Protein AF-A0A845X999-F1 (afdb_monomer_lite)

Structure (mmCIF, N/CA/C/O b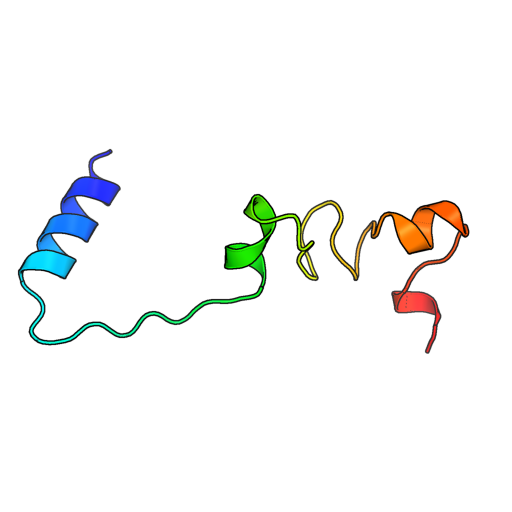ackbone):
data_AF-A0A845X999-F1
#
_entry.id   AF-A0A845X999-F1
#
loop_
_atom_site.group_PDB
_atom_site.id
_atom_site.type_symbol
_atom_site.label_atom_id
_atom_site.label_alt_id
_atom_site.label_comp_id
_atom_site.label_asym_id
_atom_site.label_entity_id
_atom_site.label_seq_id
_atom_site.pdbx_PDB_ins_code
_atom_site.Cartn_x
_atom_site.Cartn_y
_atom_site.Cartn_z
_atom_site.occupancy
_atom_site.B_iso_or_equiv
_atom_site.auth_seq_id
_atom_site.auth_comp_id
_atom_site.auth_asym_id
_atom_site.auth_atom_id
_atom_site.pdbx_PDB_model_num
ATOM 1 N N . MET A 1 1 ? 7.665 9.449 13.723 1.00 77.62 1 MET A N 1
ATOM 2 C CA . MET A 1 1 ? 7.333 8.642 14.938 1.00 77.62 1 MET A CA 1
ATOM 3 C C . MET A 1 1 ? 6.034 9.101 15.591 1.00 77.62 1 MET A C 1
ATOM 5 O O . MET A 1 1 ? 5.315 8.261 16.123 1.00 77.62 1 MET A O 1
ATOM 9 N N . LEU A 1 2 ? 5.719 10.402 15.557 1.00 91.50 2 LEU A N 1
ATOM 10 C CA . LEU A 1 2 ? 4.420 10.915 15.999 1.00 91.50 2 LEU A CA 1
ATOM 11 C C . LEU A 1 2 ? 3.276 10.353 15.135 1.00 91.50 2 LEU A C 1
ATOM 13 O O . LEU A 1 2 ? 2.238 9.980 15.671 1.00 91.50 2 LEU A O 1
ATOM 17 N N . GLU A 1 3 ? 3.506 10.194 13.828 1.00 97.06 3 GLU A N 1
ATOM 18 C CA . GLU A 1 3 ? 2.525 9.665 12.872 1.00 97.06 3 GLU A CA 1
ATOM 19 C C . GLU A 1 3 ? 2.155 8.209 13.175 1.00 97.06 3 GLU A C 1
ATOM 21 O O . GLU A 1 3 ? 0.981 7.858 13.196 1.00 97.06 3 GLU A O 1
ATOM 26 N N . ILE A 1 4 ? 3.151 7.371 13.486 1.00 97.50 4 ILE A N 1
ATOM 27 C CA . ILE A 1 4 ? 2.937 5.958 13.842 1.00 97.50 4 ILE A CA 1
ATOM 28 C C . ILE A 1 4 ? 2.116 5.852 15.130 1.00 97.50 4 ILE A C 1
ATOM 30 O O . ILE A 1 4 ? 1.185 5.055 15.203 1.00 97.50 4 ILE A O 1
ATOM 34 N N . LYS A 1 5 ? 2.419 6.682 16.139 1.00 98.12 5 LYS A N 1
ATOM 35 C CA . LYS A 1 5 ? 1.647 6.720 17.392 1.00 98.12 5 LYS A CA 1
ATOM 36 C C . LYS A 1 5 ? 0.203 7.166 17.155 1.00 98.12 5 LYS A C 1
ATOM 38 O O . LYS A 1 5 ? -0.711 6.578 17.723 1.00 98.12 5 LYS A O 1
ATOM 43 N N . ALA A 1 6 ? -0.009 8.169 16.304 1.00 98.06 6 ALA A N 1
ATOM 44 C CA . ALA A 1 6 ? -1.347 8.624 15.940 1.00 98.06 6 ALA A CA 1
ATOM 45 C C . ALA A 1 6 ? -2.142 7.527 15.210 1.00 98.06 6 ALA A C 1
ATOM 47 O O . ALA A 1 6 ? -3.283 7.257 15.579 1.00 98.06 6 ALA A O 1
ATOM 48 N N . ALA A 1 7 ? -1.525 6.844 14.242 1.00 97.50 7 ALA A N 1
ATOM 49 C CA . ALA A 1 7 ? -2.144 5.725 13.533 1.00 97.50 7 ALA A CA 1
ATOM 50 C C . ALA A 1 7 ? -2.497 4.565 14.480 1.00 97.50 7 ALA A C 1
ATOM 52 O O . ALA A 1 7 ? -3.606 4.043 14.417 1.00 97.50 7 ALA A O 1
ATOM 53 N N . ALA A 1 8 ? -1.597 4.202 15.401 1.00 98.12 8 ALA A N 1
ATOM 54 C CA . ALA A 1 8 ? -1.845 3.152 16.389 1.00 98.12 8 ALA A CA 1
ATOM 55 C C . ALA A 1 8 ? -3.038 3.478 17.305 1.00 98.12 8 ALA A C 1
ATOM 57 O O . ALA A 1 8 ? -3.867 2.608 17.562 1.00 98.12 8 ALA A O 1
ATOM 58 N N . ASN A 1 9 ? -3.161 4.733 17.749 1.00 98.31 9 ASN A N 1
ATOM 59 C CA . ASN A 1 9 ? -4.296 5.169 18.564 1.00 98.31 9 ASN A CA 1
ATOM 60 C C . ASN A 1 9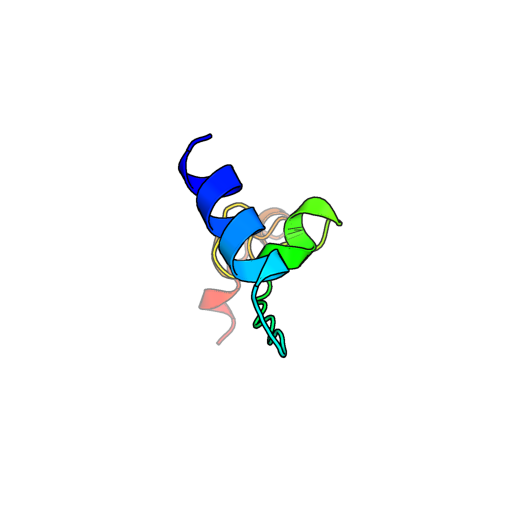 ? -5.621 5.092 17.793 1.00 98.31 9 ASN A C 1
ATOM 62 O O . ASN A 1 9 ? -6.621 4.649 18.351 1.00 98.31 9 ASN A O 1
ATOM 66 N N . LEU A 1 10 ? -5.630 5.491 16.516 1.00 97.88 10 LEU A N 1
ATOM 67 C CA . LEU A 1 10 ? -6.818 5.384 15.664 1.00 97.88 10 LEU A CA 1
ATOM 68 C C . LEU A 1 10 ? -7.231 3.921 15.475 1.00 97.88 10 LEU A C 1
ATOM 70 O O . LEU A 1 10 ? -8.396 3.592 15.672 1.00 97.88 10 LEU A O 1
ATOM 74 N N . ILE A 1 11 ? -6.271 3.039 15.179 1.00 98.00 11 ILE A N 1
ATOM 75 C CA . ILE A 1 11 ? -6.491 1.590 15.061 1.00 98.00 11 ILE A CA 1
ATOM 76 C C . ILE A 1 11 ? -7.107 1.026 16.348 1.00 98.00 11 ILE A C 1
ATOM 78 O O . ILE A 1 11 ? -8.100 0.309 16.281 1.00 98.00 11 ILE A O 1
ATOM 82 N N . ALA A 1 12 ? -6.560 1.377 17.515 1.00 98.25 12 ALA A N 1
ATOM 83 C CA . ALA A 1 12 ? -7.033 0.872 18.804 1.00 98.25 12 ALA A CA 1
ATOM 84 C C . ALA A 1 12 ? -8.458 1.332 19.161 1.00 98.25 12 ALA A C 1
ATOM 86 O O . ALA A 1 12 ? -9.163 0.625 19.875 1.00 98.25 12 ALA A O 1
ATOM 87 N N . ALA A 1 13 ? -8.874 2.506 18.681 1.00 98.44 13 ALA A N 1
ATOM 88 C CA . ALA A 1 13 ? -10.199 3.071 18.931 1.00 98.44 13 ALA A CA 1
ATOM 89 C C . ALA A 1 13 ? -11.251 2.687 17.871 1.00 98.44 13 ALA A C 1
ATOM 91 O O . ALA A 1 13 ? -12.390 3.136 17.963 1.00 98.44 13 ALA A O 1
ATOM 92 N N . SER A 1 14 ? -10.878 1.914 16.847 1.00 98.44 14 SER A N 1
ATOM 93 C CA . SER A 1 14 ? -11.757 1.577 15.723 1.00 98.44 14 SER A CA 1
ATOM 94 C C . SER A 1 14 ? -12.663 0.387 16.041 1.00 98.44 14 SER A C 1
ATOM 96 O O . SER A 1 14 ? -12.173 -0.659 16.459 1.00 98.44 14 SER A O 1
ATOM 98 N N . ASP A 1 15 ? -13.957 0.487 15.727 1.00 98.62 15 ASP A N 1
ATOM 99 C CA . ASP A 1 15 ? -14.879 -0.662 15.795 1.00 98.62 15 ASP A CA 1
ATOM 100 C C . ASP A 1 15 ? -14.621 -1.694 14.682 1.00 98.62 15 ASP A C 1
ATOM 102 O O . ASP A 1 15 ? -14.878 -2.887 14.839 1.00 98.62 15 A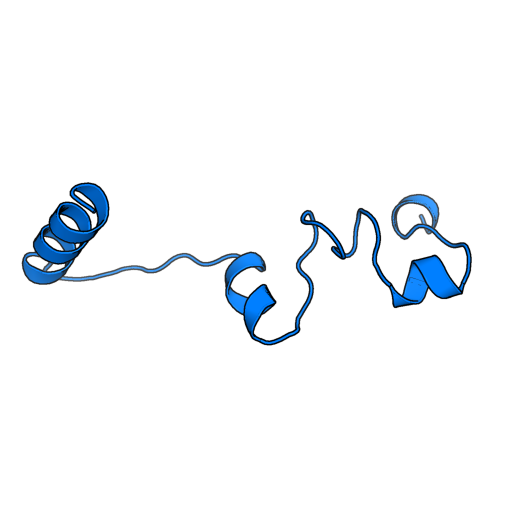SP A O 1
ATOM 106 N N . ALA A 1 16 ? -14.115 -1.238 13.534 1.00 98.19 16 ALA A N 1
ATOM 107 C CA . ALA A 1 16 ? -13.767 -2.073 12.392 1.00 98.19 16 ALA A CA 1
ATOM 108 C C . ALA A 1 16 ? -12.633 -1.438 11.579 1.00 98.19 16 ALA A C 1
ATOM 110 O O . ALA A 1 16 ? -12.475 -0.218 11.554 1.00 98.19 16 ALA A O 1
ATOM 111 N N . ILE A 1 17 ? -11.862 -2.274 10.878 1.00 97.81 17 ILE A N 1
ATOM 112 C CA . ILE A 1 17 ? -10.724 -1.846 10.058 1.00 97.81 17 ILE A CA 1
ATOM 113 C C . ILE A 1 17 ? -10.864 -2.434 8.655 1.00 97.81 17 ILE A C 1
ATOM 115 O O . ILE A 1 17 ? -11.040 -3.640 8.493 1.00 97.81 17 ILE A O 1
ATOM 119 N N . LEU A 1 18 ? -10.727 -1.581 7.639 1.00 97.69 18 LEU A N 1
ATOM 120 C CA . LEU A 1 18 ? -10.575 -1.981 6.243 1.00 97.69 18 LEU A CA 1
ATOM 121 C C . LEU A 1 18 ? -9.164 -1.623 5.778 1.00 97.69 18 LEU A C 1
ATOM 123 O O . LEU A 1 18 ? -8.786 -0.453 5.784 1.00 97.69 18 LEU A O 1
ATOM 127 N N . ILE A 1 19 ? -8.404 -2.624 5.340 1.00 96.06 19 ILE A N 1
ATOM 128 C CA . ILE A 1 19 ? -7.073 -2.425 4.763 1.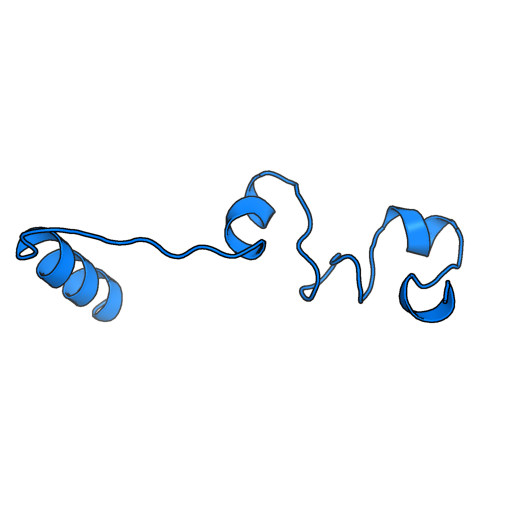00 96.06 19 ILE A CA 1
ATOM 129 C C . ILE A 1 19 ? -7.183 -2.611 3.254 1.00 96.06 19 ILE A C 1
ATOM 131 O O . ILE A 1 19 ? -7.360 -3.724 2.764 1.00 96.06 19 ILE A O 1
ATOM 135 N N . ALA A 1 20 ? -7.071 -1.510 2.516 1.00 97.00 20 ALA A N 1
ATOM 136 C CA . ALA A 1 20 ? -6.874 -1.551 1.076 1.00 97.00 20 ALA A CA 1
ATOM 137 C C . ALA A 1 20 ? -5.371 -1.606 0.788 1.00 97.00 20 ALA A C 1
ATOM 139 O O . ALA A 1 20 ? -4.612 -0.770 1.278 1.00 97.00 20 ALA A O 1
ATOM 140 N N . ALA A 1 21 ? -4.947 -2.577 -0.014 1.00 94.56 21 ALA A N 1
ATOM 141 C CA . ALA A 1 21 ? -3.548 -2.756 -0.366 1.00 94.56 21 ALA A CA 1
ATOM 142 C C . ALA A 1 21 ? -3.356 -2.846 -1.878 1.00 94.56 21 ALA A C 1
ATOM 144 O O . ALA A 1 21 ? -4.187 -3.397 -2.597 1.00 94.56 21 ALA A O 1
ATOM 145 N N . GLY A 1 22 ? -2.235 -2.304 -2.348 1.00 93.94 22 GLY A N 1
ATOM 146 C CA . GLY A 1 22 ? -1.775 -2.441 -3.727 1.00 93.94 22 GLY A CA 1
ATOM 147 C C . GLY A 1 22 ? -0.560 -3.363 -3.832 1.00 93.94 22 GLY A C 1
ATOM 148 O O . GLY A 1 22 ? -0.051 -3.855 -2.828 1.00 93.94 22 GLY A O 1
ATOM 149 N N . ALA A 1 23 ? -0.047 -3.532 -5.055 1.00 93.25 23 ALA A N 1
ATOM 150 C CA . ALA A 1 23 ? 1.114 -4.385 -5.342 1.00 93.25 23 ALA A CA 1
ATOM 151 C C . ALA A 1 23 ? 2.366 -4.034 -4.513 1.00 93.25 23 ALA A C 1
ATOM 153 O O . ALA A 1 23 ? 3.151 -4.918 -4.190 1.00 93.25 23 ALA A O 1
ATOM 154 N N . GLY A 1 24 ? 2.508 -2.766 -4.106 1.00 92.38 24 GLY A N 1
ATOM 155 C CA . GLY A 1 24 ? 3.609 -2.308 -3.254 1.00 92.38 24 GLY A CA 1
ATOM 156 C C . GLY A 1 24 ? 3.721 -3.045 -1.914 1.00 92.38 24 GLY A C 1
ATOM 157 O O . GLY A 1 24 ? 4.815 -3.141 -1.372 1.00 92.38 24 GLY A O 1
ATOM 158 N N . MET A 1 25 ? 2.625 -3.619 -1.400 1.00 94.19 25 MET A N 1
ATOM 159 C CA . MET A 1 25 ? 2.639 -4.371 -0.139 1.00 94.19 25 MET A CA 1
ATOM 160 C C . MET A 1 25 ? 3.405 -5.704 -0.231 1.00 94.19 25 MET A C 1
ATOM 162 O O . MET A 1 25 ? 3.717 -6.275 0.803 1.00 94.19 25 MET A O 1
ATOM 166 N N . GLY A 1 26 ? 3.694 -6.207 -1.439 1.00 91.38 26 GLY A N 1
ATOM 167 C CA . GLY A 1 26 ? 4.421 -7.467 -1.653 1.00 91.38 26 GLY A CA 1
ATOM 168 C C . GLY A 1 26 ? 5.886 -7.309 -2.076 1.00 91.38 26 GLY A C 1
ATOM 169 O O . GLY A 1 26 ? 6.550 -8.314 -2.333 1.00 91.38 26 GLY A O 1
ATOM 170 N N . VAL A 1 27 ? 6.397 -6.077 -2.174 1.00 91.12 27 VAL A N 1
ATOM 171 C CA . VAL A 1 27 ? 7.757 -5.804 -2.681 1.00 91.12 27 VAL A CA 1
ATOM 172 C C . VAL A 1 27 ? 8.830 -6.400 -1.775 1.00 91.12 27 VAL A C 1
ATOM 174 O O . VAL A 1 27 ? 9.796 -6.992 -2.255 1.00 91.12 27 VAL A O 1
ATOM 177 N N . ASP A 1 28 ? 8.637 -6.308 -0.463 1.00 89.75 28 ASP A N 1
ATOM 178 C CA . ASP A 1 28 ? 9.521 -6.903 0.546 1.00 89.75 28 ASP A CA 1
ATOM 179 C C . ASP A 1 28 ? 9.490 -8.442 0.556 1.00 89.75 28 ASP A C 1
ATOM 181 O O . ASP A 1 28 ? 10.432 -9.081 1.021 1.00 89.75 28 ASP A O 1
ATOM 185 N N . SER A 1 29 ? 8.454 -9.039 -0.035 1.00 90.62 29 SER A N 1
ATOM 186 C CA . SER A 1 29 ? 8.318 -10.482 -0.257 1.00 90.62 29 SER A CA 1
ATOM 187 C C . SER A 1 29 ? 8.993 -10.948 -1.556 1.00 90.62 29 SER A C 1
ATOM 189 O O . SER A 1 29 ? 8.898 -12.119 -1.924 1.00 90.62 29 SER A O 1
ATOM 191 N N . GLY A 1 30 ? 9.678 -10.044 -2.266 1.00 86.19 30 GLY A N 1
ATOM 192 C CA . GLY A 1 30 ? 10.392 -10.333 -3.509 1.00 86.19 30 GLY A CA 1
ATOM 193 C C . GLY A 1 30 ? 9.515 -10.319 -4.762 1.00 86.19 30 GLY A C 1
ATOM 194 O O . GLY A 1 30 ? 10.015 -10.642 -5.841 1.00 86.19 30 GLY A O 1
ATOM 195 N N . LEU A 1 31 ? 8.235 -9.938 -4.652 1.00 85.44 31 LEU A N 1
ATOM 196 C CA . LEU A 1 31 ? 7.369 -9.708 -5.806 1.00 85.44 31 LEU A CA 1
ATOM 197 C C . LEU A 1 31 ? 7.506 -8.240 -6.244 1.00 85.44 31 LEU A C 1
ATOM 199 O O . LEU A 1 31 ? 7.026 -7.359 -5.532 1.00 85.44 31 LEU A O 1
ATOM 203 N N . PRO A 1 32 ? 8.135 -7.942 -7.393 1.00 87.81 32 PRO A N 1
ATOM 204 C CA . PRO A 1 32 ? 8.214 -6.570 -7.870 1.00 87.81 32 PRO A CA 1
ATOM 205 C C . PRO A 1 32 ? 6.816 -6.022 -8.148 1.00 87.81 32 PRO A C 1
ATOM 207 O O . PRO A 1 32 ? 5.921 -6.736 -8.609 1.00 87.81 32 PRO A O 1
ATOM 210 N N . ASP A 1 33 ? 6.633 -4.739 -7.854 1.00 93.62 33 ASP A N 1
ATOM 211 C CA . ASP A 1 33 ? 5.395 -4.047 -8.167 1.00 93.62 33 ASP A CA 1
ATOM 212 C C . ASP A 1 33 ? 5.327 -3.695 -9.667 1.00 93.62 33 ASP A C 1
ATOM 214 O O . ASP A 1 33 ? 6.075 -4.196 -10.509 1.00 93.62 33 ASP A O 1
ATOM 218 N N . PHE A 1 34 ? 4.392 -2.822 -10.030 1.00 93.19 34 PHE A N 1
ATOM 219 C CA . PHE A 1 34 ? 4.243 -2.384 -11.413 1.00 93.19 34 PHE A CA 1
ATOM 220 C C . PHE A 1 34 ? 5.027 -1.111 -11.741 1.00 93.19 34 PHE A C 1
ATOM 222 O O . PHE A 1 34 ? 5.420 -0.933 -12.889 1.00 93.19 34 PHE A O 1
ATOM 229 N N . ARG A 1 35 ? 5.189 -0.198 -10.774 1.00 91.62 35 ARG A N 1
ATOM 230 C CA . ARG A 1 35 ? 5.532 1.218 -11.026 1.00 91.62 35 ARG A CA 1
ATOM 231 C C . ARG A 1 35 ? 6.719 1.735 -10.216 1.00 91.62 35 ARG A C 1
ATOM 233 O O . ARG A 1 35 ? 7.127 2.873 -10.435 1.00 91.62 35 ARG A O 1
ATOM 240 N N . GLY A 1 36 ? 7.223 0.964 -9.265 1.00 89.56 36 GLY A N 1
ATOM 241 C CA . GLY A 1 36 ? 8.429 1.266 -8.515 1.00 89.56 36 GLY A CA 1
ATOM 242 C C . GLY A 1 36 ? 9.689 0.927 -9.307 1.00 89.56 36 GLY A C 1
ATOM 243 O O . GLY A 1 36 ? 9.642 0.563 -10.484 1.00 89.56 36 GLY A O 1
ATOM 244 N N . MET A 1 37 ? 10.833 1.066 -8.641 1.00 87.44 37 MET A N 1
ATOM 245 C CA . MET A 1 37 ? 12.114 0.581 -9.154 1.00 87.44 37 MET A CA 1
ATOM 246 C C . MET A 1 37 ? 12.114 -0.954 -9.170 1.00 87.44 37 MET A C 1
ATOM 248 O O . MET A 1 37 ? 11.661 -1.589 -8.219 1.00 87.44 37 MET A O 1
ATOM 252 N N . GLY A 1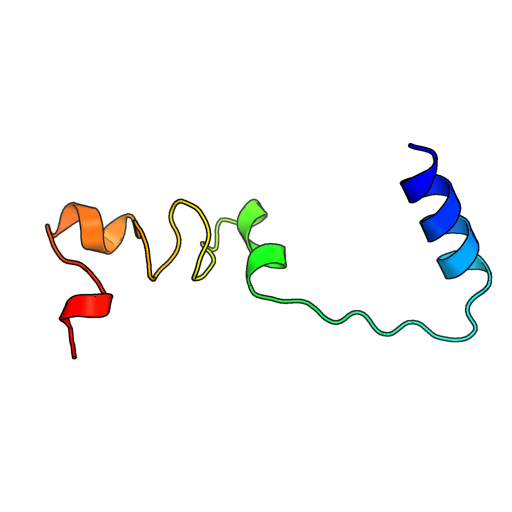 38 ? 12.602 -1.548 -10.249 1.00 87.62 38 GLY A N 1
ATOM 253 C CA . GLY A 1 38 ? 12.467 -2.963 -10.593 1.00 87.62 38 GLY A CA 1
ATOM 254 C C . GLY A 1 38 ? 11.056 -3.384 -11.025 1.00 87.62 38 GLY A C 1
ATOM 255 O O . GLY A 1 38 ? 10.823 -4.581 -11.222 1.00 87.62 38 GLY A O 1
ATOM 256 N N . GLY A 1 39 ? 10.114 -2.442 -11.140 1.00 91.75 39 GLY A N 1
ATOM 257 C CA . GLY A 1 39 ? 8.705 -2.720 -11.416 1.00 91.75 39 GLY A CA 1
ATOM 258 C C . GLY A 1 39 ? 8.427 -3.077 -12.878 1.00 91.75 39 GLY A C 1
ATOM 259 O O . GLY A 1 39 ? 9.183 -2.701 -13.777 1.00 91.75 39 GLY A O 1
ATOM 260 N N . LEU A 1 40 ? 7.315 -3.782 -13.129 1.00 91.62 40 LEU A N 1
ATOM 261 C CA . LEU A 1 40 ? 6.960 -4.325 -14.452 1.00 91.62 40 LEU A CA 1
ATOM 262 C C . LEU A 1 40 ? 7.040 -3.296 -15.596 1.00 91.62 40 LEU A C 1
ATOM 264 O O . LEU A 1 40 ? 7.522 -3.620 -16.680 1.00 91.62 40 LEU A O 1
ATOM 268 N N . TYR A 1 41 ? 6.553 -2.075 -15.363 1.00 90.38 41 TYR A N 1
ATOM 269 C CA . TYR A 1 41 ? 6.429 -1.034 -16.391 1.00 90.38 41 TYR A CA 1
ATOM 270 C C . TYR A 1 41 ? 7.659 -0.126 -16.510 1.00 90.38 41 TYR A C 1
ATOM 272 O O . TYR A 1 41 ? 7.713 0.681 -17.435 1.00 90.38 41 TYR A O 1
ATOM 280 N N . ASN A 1 42 ? 8.630 -0.251 -15.601 1.00 87.00 42 ASN A N 1
ATOM 281 C CA . ASN A 1 42 ? 9.839 0.570 -15.590 1.00 87.00 42 ASN A CA 1
ATOM 282 C C . ASN A 1 42 ? 11.063 -0.250 -16.029 1.00 87.00 42 ASN A C 1
ATOM 284 O O . ASN A 1 42 ? 11.470 -0.200 -17.186 1.00 87.00 42 ASN A O 1
ATOM 288 N N . ASP A 1 43 ? 11.651 -1.008 -15.103 1.00 85.25 43 ASP A N 1
ATOM 289 C CA . ASP A 1 43 ? 12.971 -1.642 -15.201 1.00 85.25 43 ASP A CA 1
ATOM 290 C C . ASP A 1 43 ? 12.935 -3.109 -14.742 1.00 85.25 43 ASP A C 1
ATOM 292 O O . ASP A 1 43 ? 13.844 -3.610 -14.078 1.00 85.25 43 ASP A O 1
ATOM 296 N N . TYR A 1 44 ? 11.869 -3.824 -15.112 1.00 89.62 44 TYR A N 1
ATOM 297 C CA . TYR A 1 44 ? 11.671 -5.219 -14.729 1.00 89.62 44 TYR A CA 1
ATOM 298 C C . TYR A 1 44 ? 12.869 -6.106 -15.122 1.00 89.62 44 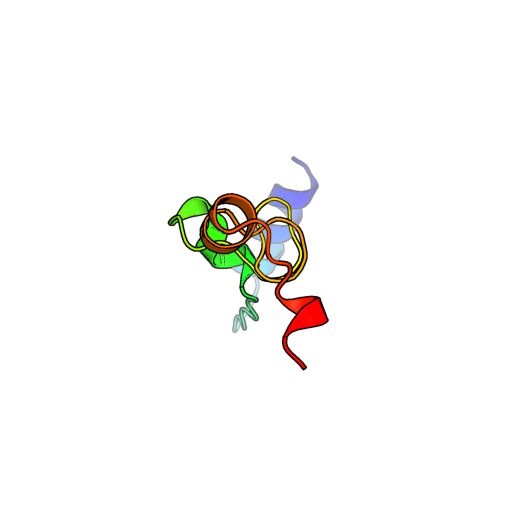TYR A C 1
ATOM 300 O O . TYR A 1 44 ? 13.139 -6.277 -16.321 1.00 89.62 44 TYR A O 1
ATOM 308 N N . PRO A 1 45 ? 13.580 -6.729 -14.157 1.00 87.25 45 PRO A N 1
ATOM 309 C CA . PRO A 1 45 ? 14.859 -7.381 -14.434 1.00 87.25 45 PRO A CA 1
ATOM 310 C C . PRO A 1 45 ? 14.816 -8.473 -15.517 1.00 87.25 45 PRO A C 1
ATOM 312 O O . PRO A 1 45 ? 15.752 -8.543 -16.318 1.00 87.25 45 PRO A O 1
ATOM 315 N N . PRO A 1 46 ? 13.771 -9.323 -15.612 1.00 89.44 46 PRO A N 1
ATOM 316 C CA . PRO A 1 46 ? 13.662 -10.288 -16.705 1.00 89.44 46 PRO A CA 1
ATOM 317 C C . PRO A 1 46 ? 13.588 -9.660 -18.103 1.00 89.44 46 PRO A C 1
ATOM 319 O O . PRO A 1 46 ? 14.156 -10.227 -19.032 1.00 89.44 46 PRO A O 1
ATOM 322 N N . PHE A 1 47 ? 12.948 -8.499 -18.270 1.00 89.38 47 PHE A N 1
ATOM 323 C CA . PHE A 1 47 ? 12.888 -7.813 -19.567 1.00 89.38 47 PHE A CA 1
ATOM 324 C C . PHE A 1 47 ? 14.152 -7.016 -19.867 1.00 89.38 47 PHE A C 1
ATOM 326 O O . PHE A 1 47 ? 14.652 -7.086 -20.990 1.00 89.38 47 PHE A O 1
ATOM 333 N N . ALA A 1 48 ? 14.740 -6.377 -18.853 1.00 85.94 48 ALA A N 1
ATOM 334 C CA . ALA A 1 48 ? 16.030 -5.707 -18.985 1.00 85.94 48 ALA A CA 1
ATOM 335 C C . ALA A 1 48 ? 17.122 -6.672 -19.489 1.00 85.94 48 ALA A C 1
ATOM 337 O O . ALA A 1 48 ? 17.877 -6.335 -20.400 1.00 85.94 48 ALA A O 1
ATOM 338 N N . LYS A 1 49 ? 17.149 -7.917 -18.983 1.00 89.50 49 LYS A N 1
ATOM 339 C CA . LYS A 1 49 ? 18.060 -8.980 -19.460 1.00 89.50 49 LYS A CA 1
ATOM 340 C C . LYS A 1 49 ? 17.869 -9.347 -20.933 1.00 89.50 49 LYS A C 1
ATOM 342 O O . LYS A 1 49 ? 18.797 -9.853 -21.554 1.00 89.50 49 LYS A O 1
ATOM 347 N N . LEU A 1 50 ? 16.675 -9.128 -21.476 1.00 90.69 50 LEU A N 1
ATOM 348 C CA . LEU A 1 50 ? 16.336 -9.406 -22.870 1.00 90.69 50 LEU A CA 1
ATOM 349 C C . LEU A 1 50 ? 16.476 -8.167 -23.768 1.00 90.69 50 LEU A C 1
ATOM 351 O O . LEU A 1 50 ? 16.204 -8.273 -24.961 1.00 90.69 50 LEU A O 1
ATOM 355 N N . GLY A 1 51 ? 16.864 -7.008 -23.216 1.00 88.69 51 GLY A N 1
ATOM 356 C CA . GLY A 1 51 ? 16.888 -5.734 -23.940 1.00 88.69 51 GLY A CA 1
ATOM 357 C C . GLY A 1 51 ? 15.500 -5.283 -24.404 1.00 88.69 51 GLY A C 1
ATOM 358 O O . GLY A 1 51 ? 15.390 -4.632 -25.438 1.00 88.69 51 GLY A O 1
ATOM 359 N N . LYS A 1 52 ? 14.443 -5.682 -23.686 1.00 87.44 52 LYS A N 1
ATOM 360 C CA . LYS A 1 52 ? 13.045 -5.379 -24.018 1.00 87.44 52 LYS A CA 1
ATOM 361 C C . LYS A 1 52 ? 12.428 -4.469 -22.965 1.00 87.44 52 LYS A C 1
ATOM 363 O O . LYS A 1 52 ? 12.770 -4.574 -21.787 1.00 87.44 52 LYS A O 1
ATOM 368 N N . ASN A 1 53 ? 11.473 -3.640 -23.375 1.00 83.25 53 ASN A N 1
ATOM 369 C CA . ASN A 1 53 ? 10.595 -2.908 -22.469 1.00 83.25 53 ASN A CA 1
ATOM 370 C C . ASN A 1 53 ? 9.166 -3.466 -22.569 1.00 83.25 53 ASN A C 1
ATOM 372 O O . ASN A 1 53 ? 8.659 -3.672 -23.670 1.00 83.25 53 ASN A O 1
ATOM 376 N N . TYR A 1 54 ? 8.508 -3.699 -21.428 1.00 87.00 54 TYR A N 1
ATOM 377 C CA . TYR A 1 54 ? 7.113 -4.157 -21.404 1.00 87.00 54 TYR A CA 1
ATOM 378 C C . TYR A 1 54 ? 6.173 -3.224 -22.180 1.00 87.00 54 TYR A C 1
ATOM 380 O O . TYR A 1 54 ? 5.287 -3.687 -22.892 1.00 87.00 54 TYR A O 1
ATOM 388 N N . MET A 1 55 ? 6.386 -1.912 -22.071 1.00 84.88 55 MET A N 1
ATOM 389 C CA . MET A 1 55 ? 5.553 -0.883 -22.697 1.00 84.88 55 MET A CA 1
ATOM 390 C C . MET A 1 55 ? 5.665 -0.854 -24.228 1.00 84.88 55 MET A C 1
ATOM 392 O O . MET A 1 55 ? 4.865 -0.191 -24.875 1.00 84.88 55 MET A O 1
ATOM 396 N N . GLU A 1 56 ? 6.631 -1.569 -24.807 1.00 84.62 56 GLU A N 1
ATOM 397 C CA . GLU A 1 56 ? 6.846 -1.678 -26.256 1.00 84.62 56 GLU A CA 1
ATOM 398 C C . GLU A 1 56 ? 6.263 -2.981 -26.840 1.00 84.62 56 GLU A C 1
ATOM 400 O O . GLU A 1 56 ? 6.414 -3.249 -28.029 1.00 84.62 56 GLU A O 1
ATOM 405 N N . MET A 1 57 ? 5.632 -3.827 -26.013 1.00 78.94 57 MET A N 1
ATOM 406 C CA . MET A 1 57 ? 5.105 -5.143 -26.418 1.00 78.94 57 MET A CA 1
ATOM 407 C C . MET A 1 57 ? 3.648 -5.124 -26.913 1.00 78.94 57 MET A C 1
ATOM 409 O O . MET A 1 57 ? 3.091 -6.189 -27.189 1.00 78.94 57 MET A O 1
ATOM 413 N N . THR A 1 58 ? 3.035 -3.947 -27.014 1.00 63.38 58 THR A N 1
ATOM 414 C CA . THR A 1 58 ? 1.690 -3.718 -27.573 1.00 63.38 58 THR A CA 1
ATOM 415 C C . THR A 1 58 ? 1.783 -3.003 -28.906 1.00 63.38 58 THR A C 1
ATOM 417 O O . THR A 1 58 ? 1.048 -3.403 -29.833 1.00 63.38 58 THR A O 1
#

Secondary structure (DSSP, 8-state):
-HHHHHHHHHHHT-S-------GGGGGGGT---SSSTT-TTTT-HHHHTTT--GGG--

pLDDT: mean 91.2, std 6.36, range [63.38, 98.62]

Radius of gyration: 17.61 Å; chains: 1; bounding box: 33×21×46 Å

Foldseek 3Di:
DVVVVVVVVCVVPDPDDDDDDAPVVCVVVVRADQPDVCHQQPCVPVQVVVVHGPVPPD

Sequence (58 aa):
MLEIKAAANLIAASDAILIAAGAGMGVDSGLPDFRGMGGLYNDYPPFAKLGKNYMEMT